Protein AF-E2BHY8-F1 (afdb_monomer_lite)

Secondary structure (DSSP, 8-state):
-HHHHHHHHHHHHHHTT--HHHHHHHHHT--SS----HHHHHHHHHHH--

Organism: Harpegnathos saltator (NCBI:txid610380)

pLDDT: mean 70.05, std 8.98, range [46.91, 82.56]

Structure (mmCIF, N/CA/C/O backbone):
data_AF-E2BHY8-F1
#
_entry.id   AF-E2BHY8-F1
#
loop_
_atom_site.group_PDB
_atom_site.id
_atom_site.type_symbol
_atom_site.label_atom_id
_atom_site.label_alt_id
_atom_site.label_comp_id
_atom_site.label_asym_id
_atom_site.label_entity_id
_atom_site.label_seq_id
_atom_site.pdbx_PDB_ins_code
_atom_site.Cartn_x
_atom_site.Cartn_y
_atom_site.Cartn_z
_atom_site.occupancy
_atom_site.B_iso_or_equiv
_atom_site.auth_seq_id
_atom_site.auth_comp_id
_atom_site.auth_asym_id
_atom_site.auth_atom_id
_atom_site.pdbx_PDB_model_num
ATOM 1 N N . THR A 1 1 ? -0.835 -9.449 -15.735 1.00 51.97 1 THR A N 1
ATOM 2 C CA . THR A 1 1 ? -1.181 -10.236 -14.526 1.00 51.97 1 THR A CA 1
ATOM 3 C C . THR A 1 1 ? -0.659 -9.584 -13.241 1.00 51.97 1 THR A C 1
ATOM 5 O O . THR A 1 1 ? -1.065 -9.931 -12.142 1.00 51.97 1 THR A O 1
ATOM 8 N N . ASP A 1 2 ? 0.113 -8.507 -13.371 1.00 60.41 2 ASP A N 1
ATOM 9 C CA . ASP A 1 2 ? 0.984 -7.905 -12.350 1.00 60.41 2 ASP A CA 1
ATOM 10 C C . ASP A 1 2 ? 0.245 -7.052 -11.308 1.00 60.41 2 ASP A C 1
ATOM 12 O O . ASP A 1 2 ? 0.642 -6.960 -10.148 1.00 60.41 2 ASP A O 1
ATOM 16 N N . LYS A 1 3 ? -0.912 -6.493 -11.681 1.00 66.56 3 LYS A N 1
ATOM 17 C CA . LYS A 1 3 ? -1.717 -5.625 -10.802 1.00 66.56 3 LYS A CA 1
ATOM 18 C C . LYS A 1 3 ? -2.338 -6.368 -9.613 1.00 66.56 3 LYS A C 1
ATOM 20 O O . LYS A 1 3 ? -2.646 -5.739 -8.604 1.00 66.56 3 LYS A O 1
ATOM 25 N N . VAL A 1 4 ? -2.549 -7.682 -9.726 1.00 72.81 4 VAL A N 1
ATOM 26 C CA . VAL A 1 4 ? -3.112 -8.505 -8.639 1.00 72.81 4 VAL A CA 1
ATOM 27 C C . VAL A 1 4 ? -2.056 -8.757 -7.564 1.00 72.81 4 VAL A C 1
ATOM 29 O O . VAL A 1 4 ? -2.361 -8.636 -6.380 1.00 72.81 4 VAL A O 1
ATOM 32 N N . HIS A 1 5 ? -0.809 -9.010 -7.970 1.00 74.75 5 HIS A N 1
ATOM 33 C CA . HIS A 1 5 ? 0.317 -9.198 -7.053 1.00 74.75 5 HIS A CA 1
ATOM 34 C C . HIS A 1 5 ? 0.587 -7.937 -6.231 1.00 74.75 5 HIS A C 1
ATOM 36 O O . HIS A 1 5 ? 0.710 -8.017 -5.014 1.00 74.75 5 HIS A O 1
ATOM 42 N N . ILE A 1 6 ? 0.534 -6.763 -6.867 1.00 73.56 6 ILE A N 1
ATOM 43 C CA . ILE A 1 6 ? 0.647 -5.465 -6.188 1.00 73.56 6 ILE A CA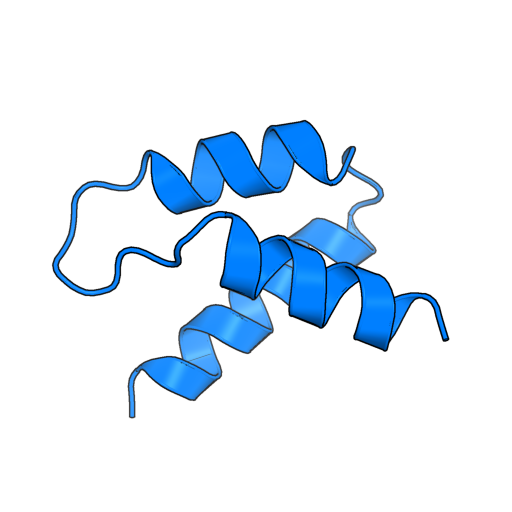 1
ATOM 44 C C . ILE A 1 6 ? -0.403 -5.304 -5.083 1.00 73.56 6 ILE A C 1
ATOM 46 O O . ILE A 1 6 ? -0.072 -4.937 -3.958 1.00 73.56 6 ILE A O 1
ATOM 50 N N . ARG A 1 7 ? -1.675 -5.606 -5.374 1.00 75.69 7 ARG A N 1
ATOM 51 C CA . ARG A 1 7 ? -2.750 -5.500 -4.374 1.00 75.69 7 ARG A CA 1
ATOM 52 C C . ARG A 1 7 ? -2.534 -6.459 -3.210 1.00 75.69 7 ARG A C 1
ATOM 54 O O . ARG A 1 7 ? -2.781 -6.079 -2.072 1.00 75.69 7 ARG A O 1
ATOM 61 N N . HIS A 1 8 ? -2.065 -7.671 -3.497 1.00 80.00 8 HIS A N 1
ATOM 62 C CA . HIS A 1 8 ? -1.774 -8.667 -2.471 1.00 80.00 8 HIS A CA 1
ATOM 63 C C . HIS A 1 8 ? -0.621 -8.220 -1.564 1.00 80.00 8 HIS A C 1
ATOM 65 O O . HIS A 1 8 ? -0.732 -8.347 -0.349 1.00 80.00 8 HIS A O 1
ATOM 71 N N . CYS A 1 9 ? 0.435 -7.624 -2.128 1.00 76.62 9 CYS A N 1
ATOM 72 C CA . CYS A 1 9 ? 1.542 -7.060 -1.355 1.00 76.62 9 CYS A CA 1
ATOM 73 C C . CYS A 1 9 ? 1.086 -5.896 -0.463 1.00 76.62 9 CYS A C 1
ATOM 75 O O . CYS A 1 9 ? 1.419 -5.866 0.718 1.00 76.62 9 CYS A O 1
ATOM 77 N N . ILE A 1 10 ? 0.271 -4.972 -0.989 1.00 77.31 10 ILE A N 1
ATOM 78 C CA . ILE A 1 10 ? -0.278 -3.856 -0.197 1.00 77.31 10 ILE A CA 1
ATOM 79 C C . ILE A 1 10 ? -1.162 -4.384 0.942 1.00 77.31 10 ILE A C 1
ATOM 81 O O . ILE A 1 10 ? -1.061 -3.905 2.069 1.00 77.31 10 ILE A O 1
ATOM 85 N N . LEU A 1 11 ? -2.008 -5.381 0.667 1.00 80.88 11 LEU A N 1
ATOM 86 C CA . LEU A 1 11 ? -2.884 -5.991 1.668 1.00 80.88 11 LEU A CA 1
ATOM 87 C C . LEU A 1 11 ? -2.094 -6.736 2.754 1.00 80.88 11 LEU A C 1
ATOM 89 O O . LEU A 1 11 ? -2.414 -6.610 3.933 1.00 80.88 11 LEU A O 1
ATOM 93 N N . TYR A 1 12 ? -1.055 -7.480 2.375 1.00 81.50 12 TYR A N 1
ATOM 94 C CA . TYR A 1 12 ? -0.184 -8.189 3.313 1.00 81.50 12 TYR A CA 1
ATOM 95 C C . TYR A 1 12 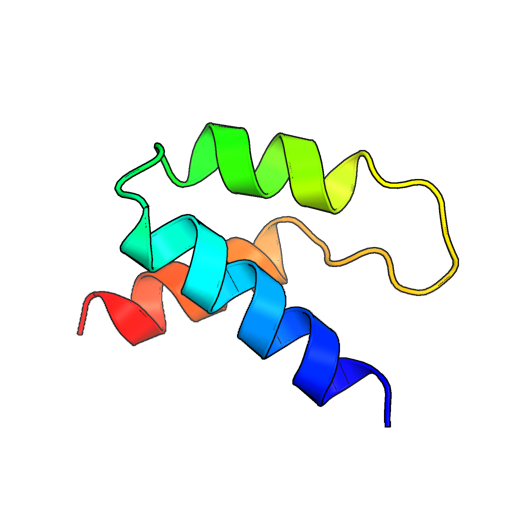? 0.520 -7.224 4.276 1.00 81.50 12 TYR A C 1
ATOM 97 O O . TYR A 1 12 ? 0.567 -7.451 5.484 1.00 81.50 12 TYR A O 1
ATOM 105 N N . GLU A 1 13 ? 1.030 -6.108 3.763 1.00 76.12 13 GLU A N 1
ATOM 106 C CA . GLU A 1 13 ? 1.666 -5.088 4.594 1.00 76.12 13 GLU A CA 1
ATOM 107 C C . GLU A 1 13 ? 0.650 -4.307 5.453 1.00 76.12 13 GLU A C 1
ATOM 109 O O . GLU A 1 13 ? 0.955 -3.967 6.597 1.00 76.12 13 GLU A O 1
ATOM 114 N N . PHE A 1 14 ? -0.576 -4.091 4.956 1.00 75.75 14 PHE A N 1
ATOM 115 C CA . PHE A 1 14 ? -1.692 -3.534 5.733 1.00 75.75 14 PHE A CA 1
ATOM 116 C C . PHE A 1 14 ? -2.051 -4.423 6.933 1.00 75.75 14 PHE A C 1
ATOM 118 O O . PHE A 1 14 ? -2.156 -3.9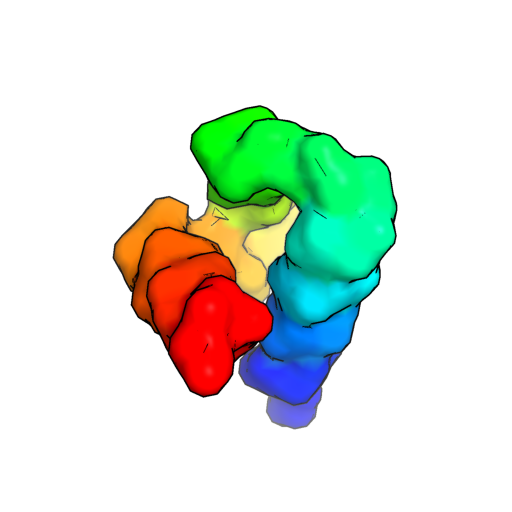42 8.061 1.00 75.75 14 PHE A O 1
ATOM 125 N N . GLN A 1 15 ? -2.199 -5.731 6.707 1.00 79.31 15 GLN A N 1
ATOM 126 C CA . GLN A 1 15 ? -2.542 -6.710 7.745 1.00 79.31 15 GLN A CA 1
ATOM 127 C C . GLN A 1 15 ? -1.461 -6.853 8.818 1.00 79.31 15 GLN A C 1
ATOM 129 O O . GLN A 1 15 ? -1.775 -7.158 9.965 1.00 79.31 15 GLN A O 1
ATOM 134 N N . GLN A 1 16 ? -0.199 -6.590 8.480 1.00 77.88 16 GLN A N 1
ATOM 135 C CA . GLN A 1 16 ? 0.889 -6.578 9.456 1.00 77.88 16 GLN A CA 1
ATOM 136 C C . GLN A 1 16 ? 0.850 -5.369 10.410 1.00 77.88 16 GLN A C 1
ATOM 138 O O . GLN A 1 16 ? 1.699 -5.273 11.294 1.00 77.88 16 GLN A O 1
ATOM 143 N N . GLY A 1 17 ? -0.098 -4.433 10.255 1.00 68.12 17 GLY A N 1
ATOM 144 C CA . GLY A 1 17 ? -0.252 -3.282 11.153 1.00 68.12 17 GLY A CA 1
ATOM 145 C C . GLY A 1 17 ? 0.901 -2.279 11.068 1.00 68.12 17 GLY A C 1
ATOM 146 O O . GLY A 1 17 ? 1.046 -1.408 11.928 1.00 68.12 17 GLY A O 1
ATOM 147 N N . LYS A 1 18 ? 1.743 -2.392 10.035 1.00 66.62 18 LYS A N 1
ATOM 148 C CA . LYS A 1 18 ? 2.813 -1.435 9.777 1.00 66.62 18 LYS A CA 1
ATOM 149 C C . LYS A 1 18 ? 2.203 -0.122 9.297 1.00 66.62 18 LYS A C 1
ATOM 151 O O . LYS A 1 18 ? 1.221 -0.098 8.558 1.00 66.62 18 LYS A O 1
ATOM 156 N N . ASN A 1 19 ? 2.806 0.986 9.720 1.00 68.06 19 ASN A N 1
ATOM 157 C CA . ASN A 1 19 ? 2.361 2.318 9.329 1.00 68.06 19 ASN A CA 1
ATOM 158 C C . ASN A 1 19 ? 2.350 2.439 7.794 1.00 68.06 19 ASN A C 1
ATOM 160 O O . ASN A 1 19 ? 3.374 2.196 7.149 1.00 68.06 19 ASN A O 1
ATOM 164 N N . ALA A 1 20 ? 1.202 2.841 7.241 1.00 63.88 20 ALA A N 1
ATOM 165 C CA . ALA A 1 20 ? 0.956 3.011 5.810 1.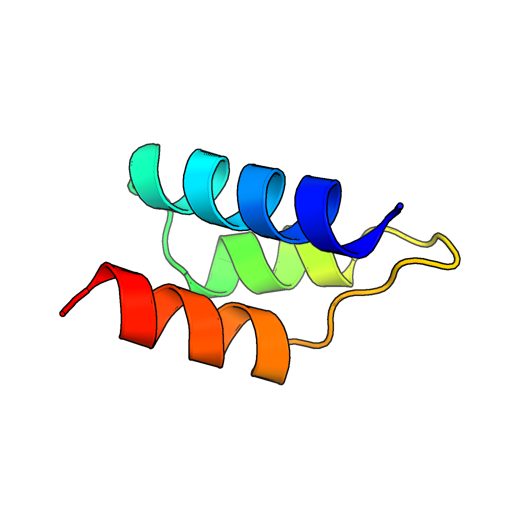00 63.88 20 ALA A CA 1
ATOM 166 C C . ALA A 1 20 ? 2.091 3.755 5.096 1.00 63.88 20 ALA A C 1
ATOM 168 O O . ALA A 1 20 ? 2.509 3.357 4.015 1.00 63.88 20 ALA A O 1
ATOM 169 N N . ALA A 1 21 ? 2.642 4.791 5.735 1.00 64.44 21 ALA A N 1
ATOM 170 C CA . ALA A 1 21 ? 3.717 5.600 5.170 1.00 64.44 21 ALA A CA 1
ATOM 171 C C . ALA A 1 21 ? 5.007 4.795 4.936 1.00 64.44 21 ALA A C 1
ATOM 173 O O . ALA A 1 21 ? 5.623 4.906 3.880 1.00 64.44 21 ALA A O 1
ATOM 174 N N . ARG A 1 22 ? 5.380 3.926 5.884 1.00 68.25 22 ARG A N 1
ATOM 175 C CA . ARG A 1 22 ? 6.581 3.078 5.786 1.00 68.25 22 ARG A CA 1
ATOM 176 C C . ARG A 1 22 ? 6.423 1.964 4.763 1.00 68.25 22 ARG A C 1
ATOM 178 O O . ARG A 1 22 ? 7.376 1.607 4.079 1.00 68.25 22 ARG A O 1
ATOM 185 N N . VAL A 1 23 ? 5.211 1.432 4.656 1.00 68.25 23 VAL A N 1
ATOM 186 C CA . VAL A 1 23 ? 4.854 0.433 3.649 1.00 68.25 23 VAL A CA 1
ATOM 187 C C . VAL A 1 23 ? 4.901 1.053 2.255 1.00 68.25 23 VAL A C 1
ATOM 189 O O . VAL A 1 23 ? 5.520 0.484 1.362 1.00 68.25 23 VAL A O 1
ATOM 192 N N . CYS A 1 24 ? 4.319 2.244 2.078 1.00 68.00 24 CYS A N 1
ATOM 193 C CA . CYS A 1 24 ? 4.400 2.984 0.824 1.00 68.00 24 CYS A CA 1
ATOM 194 C C . CYS A 1 24 ? 5.850 3.257 0.421 1.00 68.00 24 CYS A C 1
ATOM 196 O O . CYS A 1 24 ? 6.196 2.979 -0.719 1.00 68.00 24 CYS A O 1
ATOM 198 N N . GLU A 1 25 ? 6.701 3.741 1.332 1.00 70.56 25 GLU A N 1
ATOM 199 C CA . GLU A 1 25 ? 8.130 3.945 1.053 1.00 70.56 25 GLU A CA 1
ATOM 200 C C . GLU A 1 25 ? 8.821 2.647 0.633 1.00 70.56 25 GLU A C 1
ATOM 202 O O . GLU A 1 25 ? 9.508 2.626 -0.382 1.00 70.56 25 GLU A O 1
ATOM 207 N N . SER A 1 26 ? 8.600 1.546 1.356 1.00 67.19 26 SER A N 1
ATOM 208 C CA . SER A 1 26 ? 9.232 0.260 1.048 1.00 67.19 26 SER A CA 1
ATOM 209 C C . SER A 1 26 ? 8.771 -0.329 -0.289 1.00 67.19 26 SER A C 1
ATOM 211 O O . SER A 1 26 ? 9.573 -0.950 -0.982 1.00 67.19 26 SER A O 1
ATOM 213 N N . ILE A 1 27 ? 7.496 -0.151 -0.655 1.00 66.94 27 ILE A N 1
ATOM 214 C CA . ILE A 1 27 ? 6.936 -0.634 -1.925 1.00 66.94 27 ILE A CA 1
ATOM 215 C C . ILE A 1 27 ? 7.364 0.276 -3.087 1.00 66.94 27 ILE A C 1
ATOM 217 O O . ILE A 1 27 ? 7.716 -0.228 -4.151 1.00 66.94 27 ILE A O 1
ATOM 221 N N . CYS A 1 28 ? 7.384 1.599 -2.892 1.00 66.69 28 CYS A N 1
ATOM 222 C CA . CYS A 1 28 ? 7.843 2.561 -3.904 1.00 66.69 28 CYS A CA 1
ATOM 223 C C . CYS A 1 28 ? 9.358 2.477 -4.130 1.00 66.69 28 CYS A C 1
ATOM 225 O O . CYS A 1 28 ? 9.832 2.758 -5.226 1.00 66.69 28 CYS A O 1
ATOM 227 N N . SER A 1 29 ? 10.119 2.097 -3.099 1.00 64.94 29 SER A N 1
ATOM 228 C CA . SER A 1 29 ? 11.575 1.961 -3.155 1.00 64.94 29 SER A CA 1
ATOM 229 C C . SER A 1 29 ? 12.038 0.672 -3.842 1.00 64.94 29 SER A C 1
ATOM 231 O O . SER A 1 29 ? 13.244 0.514 -4.022 1.00 64.94 29 SER A O 1
ATOM 233 N N . PHE A 1 30 ? 11.139 -0.250 -4.212 1.00 60.81 30 PHE A N 1
ATOM 234 C CA . PHE A 1 30 ? 11.510 -1.455 -4.954 1.00 60.81 30 PHE A CA 1
ATOM 235 C C . PHE A 1 30 ? 11.767 -1.092 -6.429 1.00 60.81 30 PHE A C 1
ATOM 237 O O . PHE A 1 30 ? 10.821 -0.762 -7.150 1.00 60.81 30 PHE A O 1
ATOM 244 N N . PRO A 1 31 ? 13.025 -1.122 -6.908 1.00 49.31 31 PRO A N 1
ATOM 245 C CA . PRO A 1 31 ? 13.347 -0.708 -8.261 1.00 49.31 31 PRO A CA 1
ATOM 246 C C . PRO A 1 31 ? 13.090 -1.887 -9.202 1.00 49.31 31 PRO A C 1
ATOM 248 O O . PRO A 1 31 ? 13.909 -2.788 -9.358 1.00 49.31 31 PRO A O 1
ATOM 251 N N . GLY A 1 32 ? 11.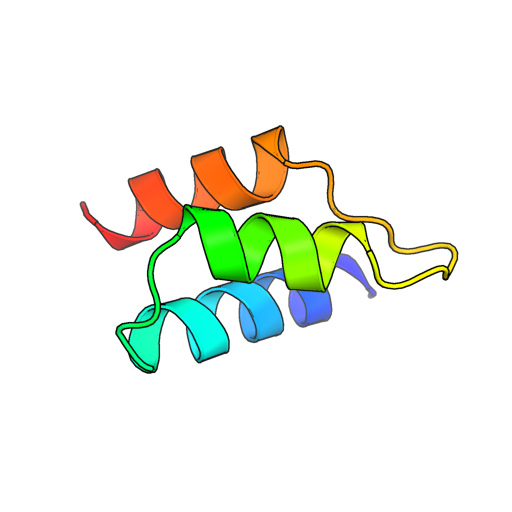914 -1.888 -9.815 1.00 46.91 32 GLY A N 1
ATOM 252 C CA . GLY A 1 32 ? 11.515 -2.829 -10.852 1.00 46.91 32 GLY A CA 1
ATOM 253 C C . GLY A 1 32 ? 10.238 -2.326 -11.508 1.00 46.91 32 GLY A C 1
ATOM 254 O O . GLY A 1 32 ? 9.438 -1.673 -10.851 1.00 46.91 32 GLY A O 1
ATOM 255 N N . GLU A 1 33 ? 10.050 -2.620 -12.791 1.00 48.78 33 GLU A N 1
ATOM 256 C CA . GLU A 1 33 ? 9.029 -2.121 -13.741 1.00 48.78 33 GLU A CA 1
ATOM 257 C C . GLU A 1 33 ? 7.543 -2.172 -13.283 1.00 48.78 33 GLU A C 1
ATOM 259 O O . GLU A 1 33 ? 6.642 -1.757 -14.007 1.00 48.78 33 GLU A O 1
ATOM 264 N N . GLY A 1 34 ? 7.273 -2.640 -12.061 1.00 54.34 34 GLY A N 1
ATOM 265 C CA . GLY A 1 34 ? 5.996 -2.607 -11.348 1.00 54.34 34 GLY A CA 1
ATOM 266 C C . GLY A 1 34 ? 5.950 -1.600 -10.189 1.00 54.34 34 GLY A C 1
ATOM 267 O O . GLY A 1 34 ? 5.340 -1.904 -9.164 1.00 54.34 34 GLY A O 1
ATOM 268 N N . VAL A 1 35 ? 6.594 -0.432 -10.322 1.00 60.81 35 VAL A N 1
ATOM 269 C CA . VAL A 1 35 ? 6.588 0.627 -9.296 1.00 60.81 35 VAL A CA 1
ATOM 270 C C . VAL A 1 35 ? 5.153 1.071 -9.024 1.00 60.81 35 VAL A C 1
ATOM 272 O O . VAL A 1 35 ? 4.476 1.680 -9.855 1.00 60.81 35 VAL A O 1
ATOM 275 N N . VAL A 1 36 ? 4.672 0.755 -7.830 1.00 64.56 36 VAL A N 1
ATOM 276 C CA . VAL A 1 36 ? 3.392 1.243 -7.331 1.00 64.56 36 VAL A CA 1
ATOM 277 C C . VAL A 1 36 ? 3.625 2.663 -6.840 1.00 64.56 36 VAL A C 1
ATOM 279 O O . VAL A 1 36 ? 4.394 2.850 -5.905 1.00 64.56 36 VAL A O 1
ATOM 282 N N . SER A 1 37 ? 2.986 3.662 -7.457 1.00 71.75 37 SER A N 1
ATOM 283 C CA . SER A 1 37 ? 3.047 5.035 -6.935 1.00 71.75 37 SER A CA 1
ATOM 284 C C . SER A 1 37 ? 2.453 5.092 -5.526 1.00 71.75 37 SER A C 1
ATOM 286 O O . SER A 1 37 ? 1.495 4.370 -5.220 1.00 71.75 37 SER A O 1
ATOM 288 N N . TYR A 1 38 ? 2.959 6.012 -4.704 1.00 73.06 38 TYR A N 1
ATOM 289 C CA . TYR A 1 38 ? 2.401 6.337 -3.392 1.00 73.06 38 TYR A CA 1
ATOM 290 C C . TYR A 1 38 ? 0.875 6.511 -3.448 1.00 73.06 38 TYR A C 1
ATOM 292 O O . TYR A 1 38 ? 0.163 5.991 -2.589 1.00 73.06 38 TYR A O 1
ATOM 300 N N . ASP A 1 39 ? 0.362 7.150 -4.503 1.00 75.19 39 ASP A N 1
ATOM 301 C CA . ASP A 1 39 ? -1.073 7.390 -4.700 1.00 75.19 39 ASP A CA 1
ATOM 302 C C . ASP A 1 39 ? -1.887 6.097 -4.778 1.00 75.19 39 ASP A C 1
ATOM 304 O O . ASP A 1 39 ? -2.991 6.007 -4.239 1.00 75.19 39 ASP A O 1
ATOM 308 N N . VAL A 1 40 ? -1.336 5.068 -5.427 1.00 76.62 40 VAL A N 1
ATOM 309 C CA . VAL A 1 40 ? -1.993 3.765 -5.561 1.00 76.62 40 VAL A CA 1
ATOM 310 C C . VAL A 1 40 ? -2.026 3.071 -4.204 1.00 76.62 40 VAL A C 1
ATOM 312 O O . VAL A 1 40 ? -3.073 2.559 -3.809 1.00 76.62 40 VAL A O 1
ATOM 315 N N . CYS A 1 41 ? -0.923 3.096 -3.457 1.00 74.62 41 CYS A N 1
ATOM 316 C CA . CYS A 1 41 ? -0.886 2.543 -2.106 1.00 74.62 41 CYS A CA 1
ATOM 317 C C . CYS A 1 41 ? -1.858 3.273 -1.166 1.00 74.62 41 CYS A C 1
ATOM 319 O O . CYS A 1 41 ? -2.635 2.614 -0.476 1.00 74.62 41 CYS A O 1
ATOM 321 N N . ALA A 1 42 ? -1.888 4.608 -1.188 1.00 76.50 42 ALA A N 1
ATOM 322 C CA . ALA A 1 42 ? -2.796 5.420 -0.380 1.00 76.50 42 ALA A CA 1
ATOM 323 C C . ALA A 1 42 ? -4.273 5.158 -0.723 1.00 76.50 42 ALA A C 1
ATOM 325 O O . ALA A 1 42 ? -5.107 5.015 0.175 1.00 76.50 42 ALA A O 1
ATOM 326 N N . PHE A 1 43 ? -4.596 5.028 -2.014 1.00 82.56 43 PHE A N 1
ATOM 327 C CA . PHE A 1 43 ? -5.935 4.669 -2.479 1.00 82.56 43 PHE A CA 1
ATOM 328 C C . PHE A 1 43 ? -6.392 3.313 -1.921 1.00 82.56 43 PHE A C 1
ATOM 330 O O . PHE A 1 43 ? -7.497 3.207 -1.385 1.00 82.56 43 PHE A O 1
ATOM 337 N N . TRP A 1 44 ? -5.544 2.282 -2.002 1.00 79.75 44 TRP A N 1
ATOM 338 C CA . TRP A 1 44 ? -5.872 0.946 -1.492 1.00 79.75 44 TRP A CA 1
ATOM 339 C C . TRP A 1 44 ? -5.917 0.889 0.036 1.00 79.75 44 TRP A C 1
ATOM 341 O O . TRP A 1 44 ? -6.827 0.270 0.577 1.00 79.75 44 TRP A O 1
ATOM 351 N N . PHE A 1 45 ? -5.023 1.585 0.740 1.00 76.06 45 PHE A N 1
ATOM 352 C CA . PHE A 1 45 ? -5.076 1.693 2.202 1.00 76.06 45 PHE A CA 1
ATOM 353 C C . PHE A 1 45 ? -6.398 2.300 2.673 1.00 76.06 45 PHE A C 1
ATOM 355 O O . PHE A 1 45 ? -7.067 1.732 3.532 1.00 76.06 45 PHE A O 1
ATOM 362 N N . LYS A 1 46 ? -6.826 3.406 2.052 1.00 81.56 46 LYS A N 1
ATOM 363 C CA . LYS A 1 46 ? -8.124 4.025 2.345 1.00 81.56 46 LYS A CA 1
ATOM 364 C C . LYS A 1 46 ? -9.288 3.077 2.041 1.00 81.56 46 LYS A C 1
ATOM 366 O O . LYS A 1 46 ? -10.273 3.062 2.769 1.00 81.56 46 LYS A O 1
ATOM 371 N N . ARG A 1 47 ? -9.176 2.275 0.976 1.00 81.81 47 ARG A N 1
ATOM 372 C CA . ARG A 1 47 ? -10.183 1.276 0.592 1.00 81.81 47 ARG A CA 1
ATOM 373 C C . ARG A 1 47 ? -10.285 0.120 1.591 1.00 81.81 47 ARG A C 1
ATOM 375 O O . ARG A 1 47 ? -11.390 -0.377 1.763 1.00 81.81 47 ARG A O 1
ATOM 382 N N . PHE A 1 48 ? -9.174 -0.302 2.198 1.00 78.62 48 PHE A N 1
ATOM 383 C CA . PHE A 1 48 ? -9.124 -1.380 3.195 1.00 78.62 48 PHE A CA 1
ATOM 384 C C . PHE A 1 48 ? -9.477 -0.927 4.618 1.00 78.62 48 PHE A C 1
ATOM 386 O O . PHE A 1 48 ? -9.798 -1.765 5.453 1.00 78.62 48 PHE A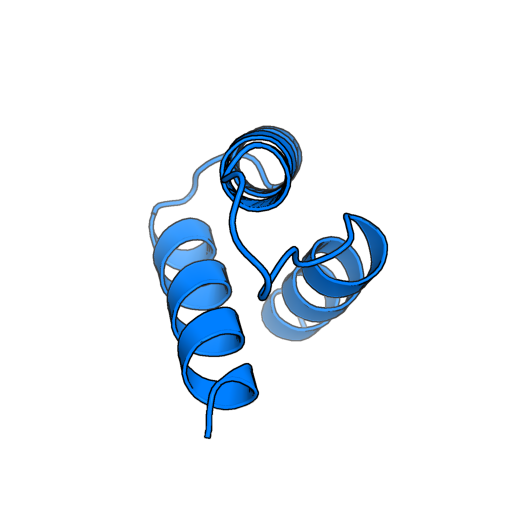 O 1
ATOM 393 N N . GLN A 1 49 ? -9.418 0.377 4.902 1.00 73.56 49 GLN A N 1
ATOM 394 C CA . GLN A 1 49 ? -9.877 0.958 6.172 1.00 73.56 49 GLN A CA 1
ATOM 395 C C . GLN A 1 49 ? -11.395 1.187 6.239 1.00 73.56 49 GLN A C 1
ATOM 397 O O . GLN A 1 49 ? -11.904 1.467 7.323 1.00 73.56 49 GLN A O 1
ATOM 402 N N . SER A 1 50 ? -12.096 1.117 5.102 1.00 62.31 50 SER A N 1
ATOM 403 C CA . SER A 1 50 ? -13.560 1.203 5.019 1.00 62.31 50 SER A CA 1
ATOM 404 C C . SER A 1 50 ? -14.206 -0.166 5.130 1.00 62.31 50 SER A C 1
ATOM 406 O O . SER A 1 50 ? -15.373 -0.164 5.576 1.00 62.31 50 SER A O 1
#

InterPro domains:
  IPR041426 Mos1 transposase, HTH domain [PF17906] (3-50)

Radius of gyration: 9.99 Å; chains: 1; bounding box: 27×18×26 Å

Foldseek 3Di:
DVVVVVLVQLVVCVVVVPDLVVSLCVQQVPPDPSRDHSVNSVVSSVVVVD

Sequence (50 aa):
TDKVHIRHCILYEFQQGKNAARVCESICSFPGEGVVSYDVCAFWFKRFQS